Protein AF-A5ZYT6-F1 (afdb_monomer_lite)

Structure (mmCIF, N/CA/C/O backbone):
data_AF-A5ZYT6-F1
#
_entry.id   AF-A5ZYT6-F1
#
loop_
_atom_site.group_PDB
_atom_site.id
_atom_site.type_symbol
_atom_site.label_atom_id
_atom_site.label_alt_id
_atom_site.label_comp_id
_atom_site.label_asym_id
_atom_site.label_entity_id
_atom_site.label_seq_id
_atom_site.pdbx_PDB_ins_code
_atom_site.Cartn_x
_atom_site.Cartn_y
_atom_site.Cartn_z
_atom_site.occupancy
_atom_site.B_iso_or_equiv
_atom_site.auth_seq_id
_atom_site.auth_comp_id
_atom_site.auth_asym_id
_atom_site.auth_atom_id
_atom_site.pdbx_PDB_model_num
ATOM 1 N N . MET A 1 1 ? -39.421 13.002 45.946 1.00 52.28 1 MET A N 1
ATOM 2 C CA . MET A 1 1 ? -38.432 12.480 44.982 1.00 52.28 1 MET A CA 1
ATOM 3 C C . MET A 1 1 ? -38.215 11.034 45.368 1.00 52.28 1 MET A C 1
ATOM 5 O O . MET A 1 1 ? -37.710 10.782 46.456 1.00 52.28 1 MET A O 1
ATOM 9 N N . SER A 1 2 ? -38.873 10.134 44.645 1.00 59.47 2 SER A N 1
ATOM 10 C CA . SER A 1 2 ? -39.302 8.826 45.15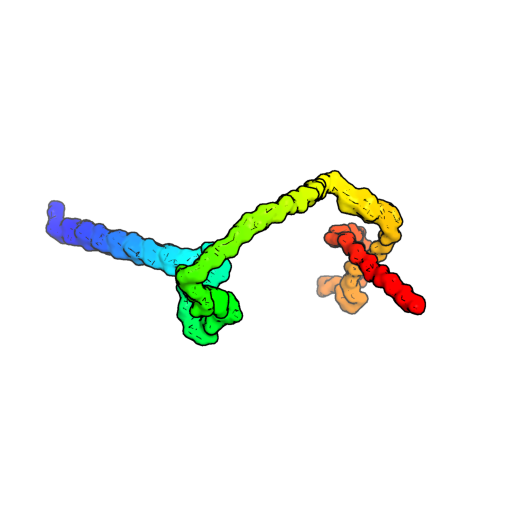8 1.00 59.47 2 SER A CA 1
ATOM 11 C C . SER A 1 2 ? -38.176 7.794 45.074 1.00 59.47 2 SER A C 1
ATOM 13 O O . SER A 1 2 ? -37.363 7.873 44.162 1.00 59.47 2 SER A O 1
ATOM 15 N N . ALA A 1 3 ? -38.105 6.849 46.018 1.00 82.69 3 ALA A N 1
ATOM 16 C CA . ALA A 1 3 ? -37.023 5.857 46.124 1.00 82.69 3 ALA A CA 1
ATOM 17 C C . ALA A 1 3 ? -36.714 5.127 44.801 1.00 82.69 3 ALA A C 1
ATOM 19 O O . ALA A 1 3 ? -35.558 4.825 44.515 1.00 82.69 3 ALA A O 1
ATOM 20 N N . THR A 1 4 ? -37.728 4.966 43.950 1.00 86.75 4 THR A N 1
ATOM 21 C CA . THR A 1 4 ? -37.607 4.385 42.611 1.00 86.75 4 THR A CA 1
ATOM 22 C C . THR A 1 4 ? -36.714 5.217 41.683 1.00 86.75 4 THR A C 1
ATOM 24 O O . THR A 1 4 ? -35.912 4.663 40.944 1.00 86.75 4 THR A O 1
ATOM 27 N N . GLU A 1 5 ? -36.752 6.553 41.754 1.00 90.56 5 GLU A N 1
ATOM 28 C CA . GLU A 1 5 ? -35.858 7.433 40.982 1.00 90.56 5 GLU A CA 1
ATOM 29 C C . GLU A 1 5 ? -34.394 7.247 41.397 1.00 90.56 5 GLU A C 1
ATOM 31 O O . GLU A 1 5 ? -33.487 7.385 40.575 1.00 90.56 5 GLU A O 1
ATOM 36 N N . GLN A 1 6 ? -34.156 6.939 42.673 1.00 90.31 6 GLN A N 1
ATOM 37 C CA . GLN A 1 6 ? -32.827 6.653 43.201 1.00 90.31 6 GLN A CA 1
ATOM 38 C C . GLN A 1 6 ? -32.323 5.290 42.700 1.00 90.31 6 GLN A C 1
ATOM 40 O O . GLN A 1 6 ? -31.176 5.181 42.269 1.00 90.31 6 GLN A O 1
ATOM 45 N N . GLU A 1 7 ? -33.190 4.275 42.700 1.00 92.06 7 GLU A N 1
ATOM 46 C CA . GLU A 1 7 ? -32.905 2.937 42.168 1.00 92.06 7 GLU A CA 1
ATOM 47 C C . GLU A 1 7 ? -32.593 2.980 40.670 1.00 92.06 7 GLU A C 1
ATOM 49 O O . GLU A 1 7 ? -31.559 2.461 40.248 1.00 92.06 7 GLU A O 1
ATOM 54 N N . TYR A 1 8 ? -33.399 3.693 39.875 1.00 93.25 8 TYR A N 1
ATOM 55 C CA . TYR A 1 8 ? -33.132 3.883 38.447 1.00 93.25 8 TYR A CA 1
ATOM 56 C C . TYR A 1 8 ? -31.794 4.584 38.203 1.00 93.25 8 TYR A C 1
ATOM 58 O O . TYR A 1 8 ? -31.032 4.165 37.335 1.00 93.25 8 TYR A O 1
ATOM 66 N N . LYS A 1 9 ? -31.453 5.610 38.993 1.00 94.19 9 LYS A N 1
ATOM 67 C CA . LYS A 1 9 ? -30.149 6.289 38.888 1.00 94.19 9 LYS A CA 1
ATOM 68 C C . LYS A 1 9 ? -28.976 5.370 39.216 1.00 94.19 9 LYS A C 1
ATOM 70 O O . LYS A 1 9 ? -27.930 5.487 38.582 1.00 94.19 9 LYS A O 1
ATOM 75 N N . ASN A 1 10 ? -29.127 4.483 40.194 1.00 94.25 10 ASN A N 1
ATOM 76 C CA . ASN A 1 10 ? -28.087 3.515 40.535 1.00 94.25 10 ASN A CA 1
ATOM 77 C C . ASN A 1 10 ? -27.915 2.478 39.423 1.00 94.25 10 ASN A C 1
ATOM 79 O O . ASN A 1 10 ? -26.788 2.209 39.016 1.00 94.25 10 ASN A O 1
ATOM 83 N N . HIS A 1 11 ? -29.023 1.983 38.870 1.00 9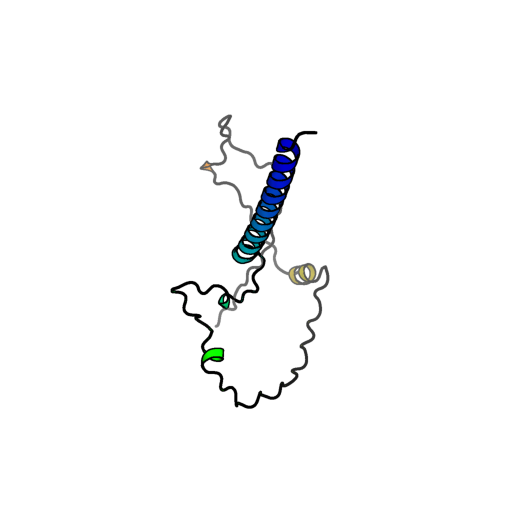4.62 11 HIS A N 1
ATOM 84 C CA . HIS A 1 11 ? -28.992 1.008 37.787 1.00 94.62 11 HIS A CA 1
ATOM 85 C C . HIS A 1 11 ? -28.391 1.586 36.498 1.00 94.62 11 HIS A C 1
ATOM 87 O O . HIS A 1 11 ? -27.579 0.936 35.849 1.00 94.62 11 HIS A O 1
ATOM 93 N N . ILE A 1 12 ? -28.701 2.846 36.168 1.00 96.81 12 ILE A N 1
ATOM 94 C CA . ILE A 1 12 ? -28.085 3.553 35.034 1.00 96.81 12 ILE A CA 1
ATOM 95 C C . ILE A 1 12 ? -26.566 3.638 35.207 1.00 96.81 12 ILE A C 1
ATOM 97 O O . ILE A 1 12 ? -25.835 3.313 34.278 1.00 96.81 12 ILE A O 1
ATOM 101 N N . LYS A 1 13 ? -26.077 4.006 36.397 1.00 96.88 13 LYS A N 1
ATOM 102 C CA . LYS A 1 13 ? -24.630 4.090 36.660 1.00 96.88 13 LYS A CA 1
ATOM 103 C C . LYS A 1 13 ? -23.927 2.745 36.515 1.00 96.88 13 LYS A C 1
ATOM 105 O O . LYS A 1 13 ? -22.817 2.685 35.995 1.00 96.88 13 LYS A O 1
ATOM 110 N N . GLU A 1 14 ? -24.556 1.676 36.987 1.00 97.19 14 GLU A N 1
ATOM 111 C CA . GLU A 1 14 ? -24.007 0.326 36.886 1.00 97.19 14 GLU A CA 1
ATOM 112 C C . GLU A 1 14 ? -23.945 -0.139 35.425 1.00 97.19 14 GLU A C 1
ATOM 114 O O . GLU A 1 14 ? -22.910 -0.625 34.967 1.00 97.19 14 GLU A O 1
ATOM 119 N N . LEU A 1 15 ? -25.006 0.111 34.655 1.00 97.56 15 LEU A N 1
ATOM 120 C CA . LEU A 1 15 ? -25.036 -0.166 33.220 1.00 97.56 15 LEU A CA 1
ATOM 121 C C . LEU A 1 15 ? -23.995 0.662 32.455 1.00 97.56 15 LEU A C 1
ATOM 123 O O . LEU A 1 15 ? -23.298 0.128 31.596 1.00 97.56 15 LEU A O 1
ATOM 127 N N . GLU A 1 16 ? -23.827 1.944 32.779 1.00 97.31 16 GLU A N 1
ATOM 128 C CA . GLU A 1 16 ? -22.795 2.800 32.180 1.00 97.31 16 GLU A CA 1
ATOM 129 C C . GLU A 1 16 ? -21.381 2.270 32.453 1.00 97.31 16 GLU A C 1
ATOM 131 O O . GLU A 1 16 ? -20.537 2.257 31.551 1.00 97.31 16 GLU A O 1
ATOM 136 N N . GLN A 1 17 ? -21.122 1.783 33.670 1.00 97.69 17 GLN A N 1
ATOM 137 C CA . GLN A 1 17 ? -19.852 1.142 34.019 1.00 97.69 17 GLN A CA 1
ATOM 138 C C . GLN A 1 17 ? -19.627 -0.146 33.223 1.00 97.69 17 GLN A C 1
ATOM 140 O O . GLN A 1 17 ? -18.542 -0.336 32.671 1.00 97.69 17 GLN A O 1
ATOM 145 N N . GLN A 1 18 ? -20.644 -1.002 33.103 1.00 97.50 18 GLN A N 1
ATOM 146 C CA . GLN A 1 18 ? -20.554 -2.231 32.311 1.00 97.50 18 GLN A CA 1
ATOM 147 C C . GLN A 1 18 ? -20.294 -1.931 30.831 1.00 97.50 18 GLN A C 1
ATOM 149 O O . GLN A 1 18 ? -19.409 -2.532 30.224 1.00 97.50 18 GLN A O 1
ATOM 154 N N . VAL A 1 19 ? -20.999 -0.954 30.255 1.00 98.06 19 VAL A N 1
ATOM 155 C CA . VAL A 1 19 ? -20.797 -0.525 28.863 1.00 98.06 19 VAL A CA 1
ATOM 156 C C . VAL A 1 19 ? -19.380 -0.006 28.648 1.00 98.06 19 VAL A C 1
ATOM 158 O O . VAL A 1 19 ? -18.771 -0.299 27.619 1.00 98.06 19 VAL A O 1
ATOM 161 N N . ARG A 1 20 ? -18.830 0.750 29.602 1.00 97.88 20 ARG A N 1
ATOM 162 C CA . ARG A 1 20 ? -17.448 1.230 29.523 1.00 97.88 20 ARG A CA 1
ATOM 163 C C . ARG A 1 20 ? -16.450 0.071 29.512 1.00 97.88 20 ARG A C 1
ATOM 165 O O . ARG A 1 20 ? -15.600 0.031 28.628 1.00 97.88 20 ARG A O 1
ATOM 172 N N . LEU A 1 21 ? -16.582 -0.875 30.441 1.00 97.94 21 LEU A N 1
ATOM 173 C CA . LEU A 1 21 ? -15.697 -2.042 30.524 1.00 97.94 21 LEU A CA 1
ATOM 174 C C . LEU A 1 21 ? -15.760 -2.900 29.255 1.00 97.94 21 LEU A C 1
ATOM 176 O O . LEU A 1 21 ? -14.729 -3.325 28.738 1.00 97.94 21 LEU A O 1
ATOM 180 N N . LEU A 1 22 ? -16.963 -3.113 28.719 1.00 97.88 22 LEU A N 1
ATOM 181 C CA . LEU A 1 22 ? -17.154 -3.864 27.480 1.00 97.88 22 LEU A CA 1
ATOM 182 C C . LEU A 1 22 ? -16.498 -3.167 26.284 1.00 97.88 22 LEU A C 1
ATOM 184 O O . LEU A 1 22 ? -15.858 -3.831 25.472 1.00 97.88 22 LEU A O 1
ATOM 188 N N . LYS A 1 23 ? -16.600 -1.837 26.184 1.00 97.50 23 LYS A N 1
ATOM 189 C CA . LYS A 1 23 ? -15.910 -1.068 25.136 1.00 97.50 23 LYS A CA 1
ATOM 190 C C . LYS A 1 23 ? -14.394 -1.205 25.241 1.00 97.50 23 LYS A C 1
ATOM 192 O O . LYS A 1 23 ? -13.752 -1.494 24.240 1.00 97.50 23 LYS A O 1
ATOM 197 N N . GLU A 1 24 ? -13.837 -1.090 26.446 1.00 96.81 24 GLU A N 1
ATOM 198 C CA . GLU A 1 24 ? -12.397 -1.262 26.683 1.00 96.81 24 GLU A CA 1
ATOM 199 C C . GLU A 1 24 ? -11.917 -2.674 26.282 1.00 96.81 24 GLU A C 1
ATOM 201 O O . GLU A 1 24 ? -10.868 -2.817 25.648 1.00 96.81 24 GLU A O 1
ATOM 206 N N . GLN A 1 25 ? -12.700 -3.722 26.568 1.00 96.06 25 GLN A N 1
ATOM 207 C CA . GLN A 1 25 ? -12.399 -5.089 26.121 1.00 96.06 25 GLN A CA 1
ATOM 208 C C . GLN A 1 25 ? -12.460 -5.239 24.598 1.00 96.06 25 GLN A C 1
ATOM 210 O O . GLN A 1 25 ? -11.570 -5.854 24.006 1.00 96.06 25 GLN A O 1
ATOM 215 N N . VAL A 1 26 ? -13.485 -4.678 23.952 1.00 96.38 26 VAL A N 1
ATOM 216 C CA . VAL A 1 26 ? -13.622 -4.709 22.489 1.00 96.38 26 VAL A CA 1
ATOM 217 C C . VAL A 1 26 ? -12.460 -3.976 21.828 1.00 96.38 26 VAL A C 1
ATOM 219 O O . VAL A 1 26 ? -11.868 -4.515 20.893 1.00 96.38 26 VAL A O 1
ATOM 222 N N . ASP A 1 27 ? -12.071 -2.807 22.330 1.00 94.56 27 ASP A N 1
ATOM 223 C CA . ASP A 1 27 ? -10.936 -2.044 21.808 1.00 94.56 27 ASP A CA 1
ATOM 224 C C . ASP A 1 27 ? -9.624 -2.825 21.960 1.00 94.56 27 ASP A C 1
ATOM 226 O O . ASP A 1 27 ? -8.831 -2.908 21.017 1.00 94.56 27 ASP A O 1
ATOM 230 N N . PHE A 1 28 ? -9.411 -3.467 23.114 1.00 92.12 28 PHE A N 1
ATOM 231 C CA . PHE A 1 28 ? -8.250 -4.324 23.352 1.00 92.12 28 PHE A CA 1
ATOM 232 C C . PHE A 1 28 ? -8.193 -5.504 22.374 1.00 92.12 28 PHE A C 1
ATOM 234 O O . PHE A 1 28 ? -7.160 -5.727 21.737 1.00 92.12 28 PHE A O 1
ATOM 241 N N . LEU A 1 29 ? -9.294 -6.244 22.214 1.00 88.81 29 LEU A N 1
ATOM 242 C CA . LEU A 1 29 ? -9.365 -7.390 21.304 1.00 88.81 29 LEU A CA 1
ATOM 243 C C . LEU A 1 29 ? -9.218 -6.958 19.842 1.00 88.81 29 LEU A C 1
ATOM 245 O O . LEU A 1 29 ? -8.481 -7.592 19.089 1.00 88.81 29 LEU A O 1
ATOM 249 N N . THR A 1 30 ? -9.841 -5.847 19.451 1.00 88.94 30 THR A N 1
ATOM 250 C CA . THR A 1 30 ? -9.745 -5.287 18.095 1.00 88.94 30 THR 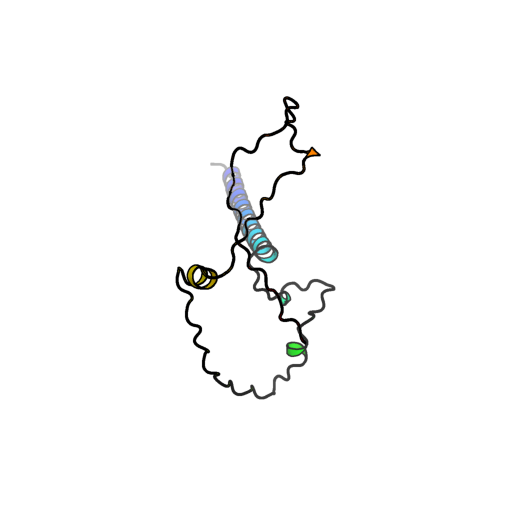A CA 1
ATOM 251 C C . THR A 1 30 ? -8.311 -4.875 17.787 1.00 88.94 30 THR A C 1
ATOM 253 O O . THR A 1 30 ? -7.780 -5.228 16.735 1.00 88.94 30 THR A O 1
ATOM 256 N N . ARG A 1 31 ? -7.627 -4.210 18.726 1.00 86.00 31 ARG A N 1
ATOM 257 C CA . ARG A 1 31 ? -6.207 -3.865 18.590 1.00 86.00 31 ARG A CA 1
ATOM 258 C C . ARG A 1 31 ? -5.305 -5.100 18.598 1.00 86.00 31 ARG A C 1
ATOM 260 O O . ARG A 1 31 ? -4.314 -5.118 17.876 1.00 86.00 31 ARG A O 1
ATOM 267 N N . LYS A 1 32 ? -5.638 -6.145 19.358 1.00 83.19 32 LYS A N 1
ATOM 268 C CA . LYS A 1 32 ? -4.889 -7.413 19.365 1.00 83.19 32 LYS A CA 1
ATOM 269 C C . LYS A 1 32 ? -5.052 -8.190 18.055 1.00 83.19 32 LYS A C 1
ATOM 271 O O . LYS A 1 32 ? -4.097 -8.813 17.602 1.00 83.19 32 LYS A O 1
ATOM 276 N N . LEU A 1 33 ? -6.231 -8.166 17.435 1.00 81.12 33 LEU A N 1
ATOM 277 C CA . LEU A 1 33 ? -6.501 -8.872 16.180 1.00 81.12 33 LEU A CA 1
ATOM 278 C C . LEU A 1 33 ? -6.006 -8.092 14.957 1.00 81.12 33 LEU A C 1
ATOM 280 O O . LEU A 1 33 ? -5.283 -8.667 14.143 1.00 81.12 33 LEU A O 1
ATOM 284 N N . TYR A 1 34 ? -6.353 -6.805 14.875 1.00 81.56 34 TYR A N 1
ATOM 285 C CA . TYR A 1 34 ? -6.198 -5.954 13.687 1.00 81.56 34 TYR A CA 1
ATOM 286 C C . TYR A 1 34 ? -5.266 -4.753 13.879 1.00 81.56 34 TYR A C 1
ATOM 288 O O . TYR A 1 34 ? -5.007 -4.022 12.925 1.00 81.56 34 TYR A O 1
ATOM 296 N N . GLY A 1 35 ? -4.779 -4.500 15.096 1.00 78.94 35 GLY A N 1
ATOM 297 C CA . GLY A 1 35 ? -3.783 -3.456 15.321 1.00 78.94 35 GLY A CA 1
ATOM 298 C C . GLY A 1 35 ? -2.456 -3.795 14.649 1.00 78.94 35 GLY A C 1
ATOM 299 O O . GLY A 1 35 ? -2.210 -4.933 14.250 1.00 78.94 35 GLY A O 1
ATOM 300 N N . THR A 1 36 ? -1.581 -2.798 14.540 1.00 66.94 36 THR A N 1
ATOM 301 C CA . THR A 1 36 ? -0.218 -2.968 14.035 1.00 66.94 36 THR A CA 1
ATOM 302 C C . THR A 1 36 ? 0.544 -3.945 14.922 1.00 66.94 36 THR A C 1
ATOM 304 O O . THR A 1 36 ? 1.095 -3.588 15.964 1.00 66.94 36 THR A O 1
ATOM 307 N N . LYS A 1 37 ? 0.552 -5.213 14.517 1.00 62.78 37 LYS A N 1
ATOM 308 C CA . LYS A 1 37 ? 1.412 -6.221 15.116 1.00 62.78 37 LYS A CA 1
ATOM 309 C C . LYS A 1 37 ? 2.834 -5.876 14.700 1.00 62.78 37 LYS A C 1
ATOM 311 O O . LYS A 1 37 ? 3.109 -5.649 13.524 1.00 62.78 37 LYS A O 1
ATOM 316 N N . SER A 1 38 ? 3.744 -5.844 15.668 1.00 60.56 38 SER A N 1
ATOM 317 C CA . SER A 1 38 ? 5.125 -6.204 15.357 1.00 60.56 38 SER A CA 1
ATOM 318 C C . SER A 1 38 ? 5.056 -7.536 14.602 1.00 60.56 38 SER A C 1
ATOM 320 O O . SER A 1 38 ? 4.289 -8.402 15.016 1.00 60.56 38 SER A O 1
ATOM 322 N N . GLU A 1 39 ? 5.808 -7.713 13.515 1.00 55.31 39 GLU A N 1
ATOM 323 C CA . GLU A 1 39 ? 5.840 -8.946 12.697 1.00 55.31 39 GLU A CA 1
ATOM 324 C C . GLU A 1 39 ? 6.157 -10.231 13.498 1.00 55.31 39 GLU A C 1
ATOM 326 O O . GLU A 1 39 ? 6.168 -11.330 12.957 1.00 55.31 39 GLU A O 1
ATOM 331 N N . LYS A 1 40 ? 6.371 -10.114 14.811 1.00 55.97 40 LYS A N 1
ATOM 332 C CA . LYS A 1 40 ? 6.424 -11.191 15.791 1.00 55.97 40 LYS A CA 1
ATOM 333 C C . LYS A 1 40 ? 5.067 -11.904 15.895 1.00 55.97 40 LYS A C 1
ATOM 335 O O . LYS A 1 40 ? 4.256 -11.648 16.78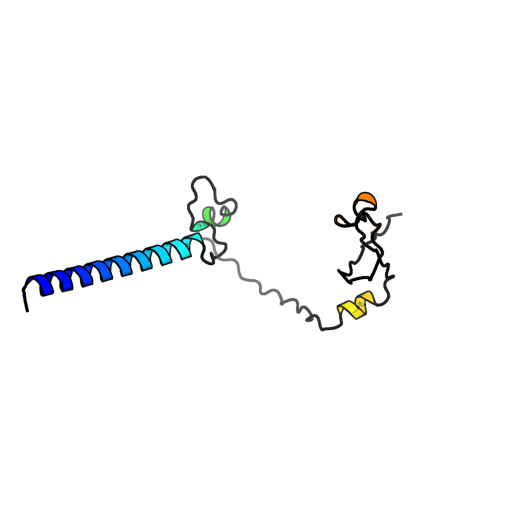8 1.00 55.97 40 LYS A O 1
ATOM 340 N N . THR A 1 41 ? 4.846 -12.853 14.989 1.00 55.38 41 THR A N 1
ATOM 341 C CA . THR A 1 41 ? 3.723 -13.808 14.982 1.00 55.38 41 THR A CA 1
ATOM 342 C C . THR A 1 41 ? 3.687 -14.694 16.238 1.00 55.38 41 THR A C 1
ATOM 344 O O . THR A 1 41 ? 2.664 -15.303 16.515 1.00 55.38 41 THR A O 1
ATOM 347 N N . SER A 1 42 ? 4.745 -14.698 17.059 1.00 58.22 42 SER A N 1
ATOM 348 C CA . SER A 1 42 ? 4.872 -15.500 18.287 1.00 58.22 42 SER A CA 1
ATOM 349 C C . SER A 1 42 ? 3.834 -15.216 19.380 1.00 58.22 42 SER A C 1
ATOM 351 O O . SER A 1 42 ? 3.657 -16.033 20.272 1.00 58.22 42 SER A O 1
ATOM 353 N N . THR A 1 43 ? 3.139 -14.076 19.338 1.00 55.03 43 THR A N 1
ATOM 354 C CA . THR A 1 43 ? 2.081 -13.741 20.319 1.00 55.03 43 THR A CA 1
ATOM 355 C C . THR A 1 43 ? 0.712 -14.323 19.976 1.00 55.03 43 THR A C 1
ATOM 357 O O . THR A 1 43 ? -0.221 -14.245 20.781 1.00 55.03 43 THR A O 1
ATOM 360 N N . LEU A 1 44 ? 0.568 -14.874 18.774 1.00 57.62 44 LEU A N 1
ATOM 361 C CA . LEU A 1 44 ? -0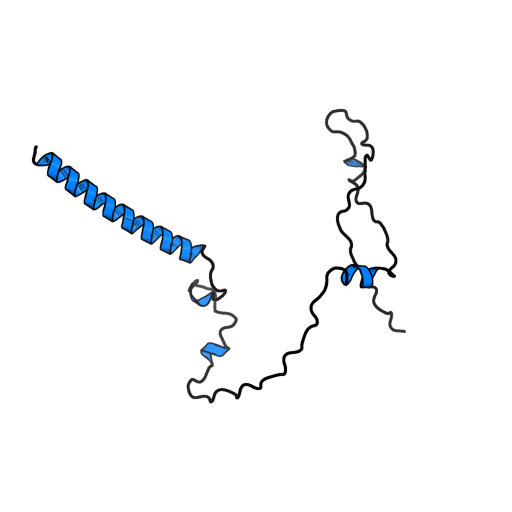.607 -15.614 18.357 1.00 57.62 44 LEU A CA 1
ATOM 362 C C . LEU A 1 44 ? -0.181 -17.077 18.366 1.00 57.62 44 LEU A C 1
ATOM 364 O O . LEU A 1 44 ? 0.412 -17.556 17.406 1.00 57.62 44 LEU A O 1
ATOM 368 N N . GLU A 1 45 ? -0.442 -17.768 19.470 1.00 58.44 45 GLU A N 1
ATOM 369 C CA . GLU A 1 45 ? -0.319 -19.226 19.562 1.00 58.44 45 GLU A CA 1
ATOM 370 C C . GLU A 1 45 ? -1.400 -19.866 18.671 1.00 58.44 45 GLU A C 1
ATOM 372 O O . GLU A 1 45 ? -2.403 -20.396 19.141 1.00 58.44 45 GLU A O 1
ATOM 377 N N . ILE A 1 46 ? -1.261 -19.713 17.352 1.00 61.50 46 ILE A N 1
ATOM 378 C CA . ILE A 1 46 ? -2.159 -20.306 16.367 1.00 61.50 46 ILE A CA 1
ATOM 379 C C . ILE A 1 46 ? -1.833 -21.796 16.347 1.00 61.50 46 ILE A C 1
ATOM 381 O O . ILE A 1 46 ? -0.789 -22.202 15.830 1.00 61.50 46 ILE A O 1
ATOM 385 N N . GLU A 1 47 ? -2.716 -22.604 16.934 1.00 56.75 47 GLU A N 1
ATOM 386 C CA . GLU A 1 47 ? -2.610 -24.062 16.921 1.00 56.75 47 GLU A CA 1
ATOM 387 C C . GLU A 1 47 ? -2.360 -24.565 15.490 1.00 56.75 47 GLU A C 1
ATOM 389 O O . GLU A 1 47 ? -3.155 -24.338 14.578 1.00 56.75 47 GLU A O 1
ATOM 394 N N . GLY A 1 48 ? -1.220 -25.233 15.291 1.00 60.59 48 GLY A N 1
ATOM 395 C CA . GLY A 1 48 ? -0.817 -25.820 14.010 1.00 60.59 48 GLY A CA 1
ATOM 396 C C . GLY A 1 48 ? 0.234 -25.034 13.220 1.00 60.59 48 GLY A C 1
ATOM 397 O O . GLY A 1 48 ? 0.862 -25.617 12.336 1.00 60.59 48 GLY A O 1
ATOM 398 N N . GLN A 1 49 ? 0.507 -23.767 13.548 1.00 58.59 49 GLN A N 1
ATOM 399 C CA . GLN A 1 49 ? 1.661 -23.059 12.993 1.00 58.59 49 GLN A CA 1
ATOM 400 C C . GLN A 1 49 ? 2.864 -23.243 13.923 1.00 58.59 49 GLN A C 1
ATOM 402 O O . GLN A 1 49 ? 3.089 -22.464 14.846 1.00 58.59 49 GLN A O 1
ATOM 407 N N . VAL A 1 50 ? 3.655 -24.291 13.678 1.00 58.56 50 VAL A N 1
ATOM 408 C CA . VAL A 1 50 ? 4.999 -24.383 14.260 1.00 58.56 50 VAL A CA 1
ATOM 409 C C . VAL A 1 50 ? 5.791 -23.153 13.821 1.00 58.56 50 VAL A C 1
ATOM 411 O O . VAL A 1 50 ? 5.759 -22.776 12.648 1.00 58.56 50 VAL A O 1
ATOM 414 N N . SER A 1 51 ? 6.447 -22.482 14.767 1.00 66.88 51 SER A N 1
ATOM 415 C CA . SER A 1 51 ? 7.265 -21.308 14.476 1.00 66.88 51 SER A CA 1
ATOM 416 C C . SER A 1 51 ? 8.444 -21.734 13.595 1.00 66.88 51 SER A C 1
ATOM 418 O O . SER A 1 51 ? 9.479 -22.162 14.096 1.00 66.88 51 SER A O 1
ATOM 420 N N . LEU A 1 52 ? 8.247 -21.668 12.272 1.00 67.31 52 LEU A N 1
ATOM 421 C CA . LEU A 1 52 ? 9.140 -22.180 11.220 1.00 67.31 52 LEU A CA 1
ATOM 422 C C . LEU A 1 52 ? 10.572 -21.627 11.284 1.00 67.31 52 LEU A C 1
ATOM 424 O O . LEU A 1 52 ? 11.449 -22.157 10.614 1.00 67.31 52 LEU A O 1
ATOM 428 N N . PHE A 1 53 ? 10.803 -20.568 12.063 1.00 67.69 53 PHE A N 1
ATOM 429 C CA . PHE A 1 53 ? 12.089 -19.881 12.164 1.00 67.69 53 PHE A CA 1
ATOM 430 C C . PHE A 1 53 ? 12.578 -19.687 13.608 1.00 67.69 53 PHE A C 1
ATOM 432 O O . PHE A 1 53 ? 13.485 -18.894 13.818 1.00 67.69 53 PHE A O 1
ATOM 439 N N . ASN A 1 54 ? 12.007 -20.388 14.596 1.00 71.56 54 ASN A N 1
ATOM 440 C CA . ASN A 1 54 ? 12.383 -20.225 16.013 1.00 71.56 54 ASN A CA 1
ATOM 441 C C . ASN A 1 54 ? 13.452 -21.220 16.491 1.00 71.56 54 ASN A C 1
ATOM 443 O O . ASN A 1 54 ? 13.633 -21.405 17.692 1.00 71.56 54 ASN A O 1
ATOM 447 N N . GLU A 1 55 ? 14.113 -21.914 15.560 1.00 75.00 55 GLU A N 1
ATOM 448 C CA . GLU A 1 55 ? 15.126 -22.929 15.874 1.00 75.00 55 GLU A CA 1
ATOM 449 C C . GLU A 1 55 ? 16.299 -22.330 16.661 1.00 75.00 55 GLU A C 1
ATOM 451 O O . GLU A 1 55 ? 16.840 -22.975 17.556 1.00 75.00 55 GLU A O 1
ATOM 456 N N . ILE A 1 56 ? 16.658 -21.078 16.362 1.00 74.19 56 ILE A N 1
ATOM 457 C CA . ILE A 1 56 ? 17.773 -20.373 16.997 1.00 74.19 56 ILE A CA 1
ATOM 458 C C . ILE A 1 56 ? 17.450 -20.091 18.464 1.00 74.19 56 ILE A C 1
ATOM 460 O O . ILE A 1 56 ? 18.261 -20.394 19.330 1.00 74.19 56 ILE A O 1
ATOM 464 N N . GLU A 1 57 ? 16.261 -19.569 18.759 1.00 75.38 57 GLU A N 1
ATOM 465 C CA . GLU A 1 57 ? 15.824 -19.277 20.123 1.00 75.38 57 GLU A CA 1
ATOM 466 C C . GLU A 1 57 ? 15.608 -20.550 20.947 1.00 75.38 57 GLU A C 1
ATOM 468 O O . GLU A 1 57 ? 15.901 -20.556 22.139 1.00 75.38 57 GLU A O 1
ATOM 473 N N . THR A 1 58 ? 15.120 -21.641 20.343 1.00 76.69 58 THR A N 1
ATOM 474 C CA . THR A 1 58 ? 14.944 -22.922 21.054 1.00 76.69 58 THR A CA 1
ATOM 475 C C . THR A 1 58 ? 16.253 -23.642 21.344 1.00 76.69 58 THR A C 1
ATOM 477 O O . THR A 1 58 ? 16.338 -24.366 22.333 1.00 76.69 58 THR A O 1
ATOM 480 N N . CYS A 1 59 ? 17.253 -23.478 20.479 1.00 76.50 59 CYS A N 1
ATOM 481 C CA . CYS A 1 59 ? 18.556 -24.127 20.606 1.00 76.50 59 CYS A CA 1
ATOM 482 C C . CYS A 1 59 ? 19.607 -23.212 21.250 1.00 76.50 59 CYS A C 1
ATOM 484 O O . CYS A 1 59 ? 20.769 -23.607 21.349 1.00 76.50 59 CYS A O 1
ATOM 486 N N . ALA A 1 60 ? 19.224 -21.998 21.656 1.00 80.88 60 ALA A N 1
ATOM 487 C CA . ALA A 1 60 ? 20.117 -21.054 22.304 1.00 80.88 60 ALA A CA 1
ATOM 488 C C . ALA A 1 60 ? 20.541 -21.581 23.680 1.00 80.88 60 ALA A C 1
ATOM 490 O O . ALA A 1 60 ? 19.707 -21.898 24.528 1.00 80.88 60 ALA A O 1
ATOM 491 N N . ASP A 1 61 ? 21.852 -21.645 23.896 1.00 83.00 61 ASP A N 1
ATOM 492 C CA . ASP A 1 61 ? 22.436 -21.923 25.202 1.00 83.00 61 ASP A CA 1
ATOM 493 C C . ASP A 1 61 ? 22.473 -20.615 26.018 1.00 83.00 61 ASP A C 1
ATOM 495 O O . ASP A 1 61 ? 23.133 -19.662 25.590 1.00 83.00 61 ASP A O 1
ATOM 499 N N . PRO A 1 62 ? 21.762 -20.524 27.160 1.00 79.25 62 PRO A N 1
ATOM 500 C CA . PRO A 1 62 ? 21.724 -19.310 27.973 1.00 79.25 62 PRO A CA 1
ATOM 501 C C . PRO A 1 62 ? 23.079 -18.953 28.601 1.00 79.25 62 PRO A C 1
ATOM 503 O O . PRO A 1 62 ? 23.269 -17.800 28.983 1.00 79.25 62 PRO A O 1
ATOM 506 N N . ASP A 1 63 ? 24.008 -19.908 28.695 1.00 84.62 63 ASP A N 1
ATOM 507 C CA . ASP A 1 63 ? 25.335 -19.707 29.283 1.00 84.62 63 ASP A CA 1
ATOM 508 C C . ASP A 1 63 ? 26.420 -19.423 28.223 1.00 84.62 63 ASP A C 1
ATOM 510 O O . ASP A 1 63 ? 27.590 -19.207 28.560 1.00 84.62 63 ASP A O 1
ATOM 514 N N . ALA A 1 64 ? 26.062 -19.398 26.934 1.00 84.00 64 ALA A N 1
ATOM 515 C CA . ALA A 1 64 ? 27.001 -19.092 25.862 1.00 84.00 64 ALA A CA 1
ATOM 516 C C . ALA A 1 64 ? 27.443 -17.619 25.890 1.00 84.00 64 ALA A C 1
ATOM 518 O O . ALA A 1 64 ? 26.650 -16.698 26.079 1.00 84.00 64 ALA A O 1
ATOM 519 N N . HIS A 1 65 ? 28.736 -17.387 25.651 1.00 82.50 65 HIS A N 1
ATOM 520 C CA . HIS A 1 65 ? 29.289 -16.039 25.559 1.00 82.50 65 HIS A CA 1
ATOM 521 C C . HIS A 1 65 ? 28.764 -15.320 24.308 1.00 82.50 65 HIS A C 1
ATOM 523 O O . HIS A 1 65 ? 28.906 -15.832 23.195 1.00 82.50 65 HIS A O 1
ATOM 529 N N . GLU A 1 66 ? 28.187 -14.128 24.489 1.00 76.81 66 GLU A N 1
ATOM 530 C CA . GLU A 1 66 ? 27.750 -13.291 23.371 1.00 76.81 66 GLU A CA 1
ATOM 531 C C . GLU A 1 66 ? 28.943 -12.953 22.458 1.00 76.81 66 GLU A C 1
ATOM 533 O O . GLU A 1 66 ? 29.998 -12.543 22.951 1.00 76.81 66 GLU A O 1
ATOM 538 N N . PRO A 1 67 ? 28.815 -13.121 21.130 1.00 81.12 67 PRO A N 1
ATOM 539 C CA . PRO A 1 67 ? 29.888 -12.778 20.210 1.00 81.12 67 PRO A CA 1
ATOM 540 C C . PRO A 1 67 ? 30.159 -11.271 20.235 1.00 81.12 67 PRO A C 1
ATOM 542 O O . PRO A 1 67 ? 29.237 -10.454 20.254 1.00 81.12 67 PRO A O 1
ATOM 545 N N . GLU A 1 68 ? 31.438 -10.901 20.175 1.00 82.94 68 GLU A N 1
ATOM 546 C CA . GLU A 1 68 ? 31.853 -9.503 20.098 1.00 82.94 68 GLU A CA 1
ATOM 547 C C . GLU A 1 68 ? 31.307 -8.862 18.812 1.00 82.94 68 GLU A C 1
ATOM 549 O O . GLU A 1 68 ? 31.547 -9.336 17.695 1.00 82.94 68 GLU A O 1
ATOM 554 N N . LEU A 1 69 ? 30.528 -7.789 18.969 1.00 78.88 69 LEU A N 1
ATOM 555 C CA . LEU A 1 69 ? 29.948 -7.062 17.847 1.00 78.88 69 LEU A CA 1
ATOM 556 C C . LEU A 1 69 ? 31.063 -6.351 17.078 1.00 78.88 69 LEU A C 1
ATOM 558 O O . LEU A 1 69 ? 31.583 -5.324 17.508 1.00 78.88 69 LEU A O 1
ATOM 562 N N . VAL A 1 70 ? 31.409 -6.879 15.906 1.00 81.12 70 VAL A N 1
ATOM 563 C CA . VAL A 1 70 ? 32.321 -6.200 14.986 1.00 81.12 70 VAL A CA 1
ATOM 564 C C . VAL A 1 70 ? 31.567 -5.049 14.327 1.00 81.12 70 VAL A C 1
ATOM 566 O O . VAL A 1 70 ? 30.668 -5.260 13.508 1.00 81.12 70 VAL A O 1
ATOM 569 N N . GLU A 1 71 ? 31.934 -3.816 14.670 1.00 73.31 71 GLU A N 1
ATOM 570 C CA . GLU A 1 71 ? 31.433 -2.629 13.982 1.00 73.31 71 GLU A CA 1
ATOM 571 C C . GLU A 1 71 ? 31.975 -2.598 12.549 1.00 73.31 71 GLU A C 1
ATOM 573 O O . GLU A 1 71 ? 33.101 -2.187 12.276 1.00 73.31 71 GLU A O 1
ATOM 578 N N . ILE A 1 72 ? 31.157 -3.053 11.603 1.00 77.50 72 ILE A N 1
ATOM 579 C CA . ILE A 1 72 ? 31.444 -2.898 10.179 1.00 77.50 72 ILE A CA 1
ATOM 580 C C . ILE A 1 72 ? 31.224 -1.426 9.825 1.00 77.50 72 ILE A C 1
ATOM 582 O O . ILE A 1 72 ? 30.152 -0.870 10.092 1.00 77.50 72 ILE A O 1
ATOM 586 N N . GLU A 1 73 ? 32.216 -0.799 9.187 1.00 76.62 73 GLU A N 1
ATOM 587 C CA . GLU A 1 73 ? 32.074 0.560 8.669 1.00 76.62 73 GLU A CA 1
ATOM 588 C C . GLU A 1 73 ? 30.803 0.663 7.820 1.00 76.62 73 GLU A C 1
ATOM 590 O O . GLU A 1 73 ? 30.591 -0.066 6.844 1.00 76.62 73 GLU A O 1
ATOM 595 N N . LYS A 1 74 ? 29.917 1.580 8.217 1.00 72.75 74 LYS A N 1
ATOM 596 C CA . LYS A 1 74 ? 28.667 1.823 7.504 1.00 72.75 74 LYS A CA 1
ATOM 597 C C . LYS A 1 74 ? 29.022 2.239 6.084 1.00 72.75 74 LYS A C 1
ATOM 599 O O . LYS A 1 74 ? 29.536 3.332 5.864 1.00 72.75 74 LYS A O 1
ATOM 604 N N . HIS A 1 75 ? 28.706 1.385 5.115 1.00 71.31 75 HIS A N 1
ATOM 605 C CA . HIS A 1 75 ? 28.802 1.738 3.708 1.00 71.31 75 HIS A CA 1
ATOM 606 C C . HIS A 1 75 ? 27.938 2.985 3.462 1.00 71.31 75 HIS A C 1
ATOM 608 O O . HIS A 1 75 ? 26.704 2.932 3.469 1.00 71.31 75 HIS A O 1
ATOM 614 N N . LEU A 1 76 ? 28.583 4.142 3.295 1.00 74.38 76 LEU A N 1
ATOM 615 C CA . LEU A 1 76 ? 27.895 5.401 3.041 1.00 74.38 76 LEU A CA 1
ATOM 616 C C . LEU A 1 76 ? 27.282 5.334 1.643 1.00 74.38 76 LEU A C 1
ATOM 618 O O . LEU A 1 76 ? 27.933 5.593 0.630 1.00 74.38 76 LEU A O 1
ATOM 622 N N . ARG A 1 77 ? 26.001 4.968 1.569 1.00 71.12 77 ARG A N 1
ATOM 623 C CA . ARG A 1 77 ? 25.242 5.082 0.325 1.00 71.12 77 ARG A CA 1
ATOM 624 C C . ARG A 1 77 ? 25.068 6.565 0.027 1.00 71.12 77 ARG A C 1
ATOM 626 O O . ARG A 1 77 ? 24.448 7.288 0.807 1.00 71.12 77 ARG A O 1
ATOM 633 N N . LYS A 1 78 ? 25.582 7.021 -1.117 1.00 78.19 78 LYS A N 1
ATOM 634 C CA . LYS A 1 78 ? 25.255 8.358 -1.625 1.00 78.19 78 LYS A CA 1
ATOM 635 C C . LYS A 1 78 ? 23.734 8.454 -1.759 1.00 78.19 78 LYS A C 1
ATOM 637 O O . LYS A 1 78 ? 23.112 7.579 -2.367 1.00 78.19 78 LYS A O 1
ATOM 642 N N . ARG A 1 79 ? 23.125 9.487 -1.170 1.00 78.38 79 ARG A N 1
ATOM 643 C CA . ARG A 1 79 ? 21.685 9.721 -1.335 1.00 78.38 79 ARG A CA 1
ATOM 644 C C . ARG A 1 79 ? 21.397 9.982 -2.810 1.00 78.38 79 ARG A C 1
ATOM 646 O O . ARG A 1 79 ? 22.122 10.730 -3.463 1.00 78.38 79 ARG A O 1
ATOM 653 N N . LYS A 1 80 ? 20.330 9.365 -3.317 1.00 83.00 80 LYS A N 1
ATOM 654 C CA . LYS A 1 80 ? 19.792 9.694 -4.638 1.00 83.00 80 LYS A CA 1
ATOM 655 C C . LYS A 1 80 ? 19.289 11.140 -4.605 1.00 83.00 80 LYS A C 1
ATOM 657 O O . LYS A 1 80 ? 18.625 11.517 -3.639 1.00 83.00 80 LYS A O 1
ATOM 662 N N . TYR A 1 81 ? 19.615 11.930 -5.624 1.00 86.62 81 TYR A N 1
ATOM 663 C CA . TYR A 1 81 ? 19.092 13.288 -5.808 1.00 86.62 81 TYR A CA 1
ATOM 664 C C . TYR A 1 81 ? 18.040 13.304 -6.919 1.00 86.62 81 TYR A C 1
ATOM 666 O O . TYR A 1 81 ? 18.017 12.428 -7.789 1.00 86.62 81 TYR A O 1
ATOM 674 N N . THR A 1 82 ? 17.153 14.295 -6.875 1.00 84.19 82 THR A N 1
ATOM 675 C CA . THR A 1 82 ? 16.134 14.523 -7.904 1.00 84.19 82 THR A CA 1
ATOM 676 C C . THR A 1 82 ? 16.815 14.752 -9.254 1.00 84.19 82 THR A C 1
ATOM 678 O O . THR A 1 82 ? 17.680 15.614 -9.349 1.00 84.19 82 THR A O 1
ATOM 681 N N . GLY A 1 83 ? 16.470 13.967 -10.276 1.00 84.50 83 GLY A N 1
ATOM 682 C CA . GLY A 1 83 ? 17.094 14.041 -11.604 1.00 84.50 83 GLY A CA 1
ATOM 683 C C . GLY A 1 83 ? 18.151 12.979 -11.905 1.00 84.50 83 GLY A C 1
ATOM 684 O O . GLY A 1 83 ? 18.430 12.702 -13.069 1.00 84.50 83 GLY A O 1
ATOM 685 N N . GLN A 1 84 ? 18.668 12.276 -10.891 1.00 87.25 84 GLN A N 1
ATOM 686 C CA . GLN A 1 84 ? 19.679 11.231 -11.100 1.00 87.25 84 GLN A CA 1
ATOM 687 C C . GLN A 1 84 ? 19.194 10.119 -12.047 1.00 87.25 84 GLN A C 1
ATOM 689 O O . GLN A 1 84 ? 19.961 9.592 -12.849 1.00 87.25 84 GLN A O 1
ATOM 694 N N . ARG A 1 85 ? 17.911 9.740 -11.960 1.00 84.12 85 ARG A N 1
ATOM 695 C CA . ARG A 1 85 ? 17.336 8.712 -12.839 1.00 84.12 85 ARG A CA 1
ATOM 696 C C . ARG A 1 85 ? 17.229 9.207 -14.279 1.00 84.12 85 ARG A C 1
ATOM 698 O O . ARG A 1 85 ? 17.558 8.439 -15.173 1.00 84.12 85 ARG A O 1
ATOM 705 N N . GLU A 1 86 ? 16.800 10.451 -14.489 1.00 85.44 86 GLU A N 1
ATOM 706 C CA . GLU A 1 86 ? 16.697 11.059 -15.822 1.00 85.44 86 GLU A CA 1
ATOM 707 C C . GLU A 1 86 ? 18.066 11.153 -16.507 1.00 85.44 86 GLU A C 1
ATOM 709 O O . GLU A 1 86 ? 18.191 10.800 -17.678 1.00 85.44 86 GLU A O 1
ATOM 714 N N . GLU A 1 87 ? 19.110 11.537 -15.770 1.00 87.50 87 GLU A N 1
ATOM 715 C CA . GLU A 1 87 ? 20.486 11.572 -16.279 1.00 87.50 87 GLU A CA 1
ATOM 716 C C . GLU A 1 87 ? 20.985 10.187 -16.706 1.00 87.50 87 GLU A C 1
ATOM 718 O O . GLU A 1 87 ? 21.571 10.051 -17.781 1.00 87.50 87 GLU A O 1
ATOM 723 N N . LEU A 1 88 ? 20.708 9.152 -15.904 1.00 86.25 88 LEU A N 1
ATOM 724 C CA . LEU A 1 88 ? 21.097 7.775 -16.217 1.00 86.25 88 LEU A CA 1
ATOM 725 C C . LEU A 1 88 ? 20.396 7.234 -17.469 1.00 86.25 88 LEU A C 1
ATOM 727 O O . LEU A 1 88 ? 21.005 6.464 -18.208 1.00 86.25 88 LEU A O 1
ATOM 731 N N . VAL A 1 89 ? 19.139 7.623 -17.720 1.00 87.19 89 VAL A N 1
ATOM 732 C CA . VAL A 1 89 ? 18.365 7.118 -18.869 1.00 87.19 89 VAL A CA 1
ATOM 733 C C . VAL A 1 89 ? 18.489 7.966 -20.136 1.00 87.19 89 VAL A C 1
ATOM 735 O O . VAL A 1 89 ? 18.104 7.502 -21.204 1.00 87.19 89 VAL A O 1
ATOM 738 N N . LYS A 1 90 ? 19.066 9.173 -20.063 1.00 86.62 90 LYS A N 1
ATOM 739 C CA . LYS A 1 90 ? 19.092 10.153 -21.166 1.00 86.62 90 LYS A CA 1
ATOM 740 C C . LYS A 1 90 ? 19.651 9.613 -22.487 1.00 86.62 90 LYS A C 1
ATOM 742 O O . LYS A 1 90 ? 19.167 9.989 -23.549 1.00 86.62 90 LYS A O 1
ATOM 747 N N . ASN A 1 91 ? 20.660 8.745 -22.417 1.00 88.12 91 ASN A N 1
ATOM 748 C CA . ASN A 1 91 ? 21.358 8.215 -23.593 1.00 88.12 91 ASN A CA 1
ATOM 749 C C . ASN A 1 91 ? 20.859 6.827 -24.033 1.00 88.12 91 ASN A C 1
ATOM 751 O O . ASN A 1 91 ? 21.396 6.267 -24.986 1.00 88.12 91 ASN A O 1
ATOM 755 N N . LEU A 1 92 ? 19.871 6.248 -23.342 1.00 88.19 92 LEU A N 1
ATOM 756 C CA . LEU A 1 92 ? 19.288 4.968 -23.738 1.00 88.19 92 LEU A CA 1
ATOM 757 C C . LEU A 1 92 ? 18.267 5.159 -24.874 1.00 88.19 92 LEU A C 1
ATOM 759 O O . LEU A 1 92 ? 17.600 6.195 -24.945 1.00 88.19 92 LEU A O 1
ATOM 763 N N . PRO A 1 93 ? 18.118 4.172 -25.773 1.00 89.06 93 PRO A N 1
ATOM 764 C CA . PRO A 1 93 ? 17.091 4.215 -26.804 1.00 89.06 93 PRO A CA 1
ATOM 765 C C . PRO A 1 93 ? 15.702 4.156 -26.158 1.00 89.06 93 PRO A C 1
ATOM 767 O O . PRO A 1 93 ? 15.421 3.280 -25.342 1.00 89.06 93 PRO A O 1
ATOM 770 N N . HIS A 1 94 ? 14.828 5.086 -26.539 1.00 88.38 94 HIS A N 1
ATOM 771 C CA . HIS A 1 94 ? 13.449 5.134 -26.061 1.00 88.38 94 HIS A CA 1
ATOM 772 C C . HIS A 1 94 ? 12.516 4.587 -27.144 1.00 88.38 94 HIS A C 1
ATOM 774 O O . HIS A 1 94 ? 12.505 5.095 -28.264 1.00 88.38 94 HIS A O 1
ATOM 780 N N . SER A 1 95 ? 11.719 3.574 -26.802 1.00 89.06 95 SER A N 1
ATOM 781 C CA . SER A 1 95 ? 10.656 3.039 -27.658 1.00 89.06 95 SER A CA 1
ATOM 782 C C . SER A 1 95 ? 9.304 3.285 -26.999 1.00 89.06 95 SER A C 1
ATOM 784 O O . SER A 1 95 ? 9.136 3.011 -25.811 1.00 89.06 95 SER A O 1
ATOM 786 N N . LYS A 1 96 ? 8.346 3.824 -27.758 1.00 89.31 96 LYS A N 1
ATOM 787 C CA . LYS A 1 96 ? 6.970 4.019 -27.291 1.00 89.31 96 LYS A CA 1
ATOM 788 C C . LYS A 1 96 ? 6.133 2.806 -27.685 1.00 89.31 96 LYS A C 1
ATOM 790 O O . LYS A 1 96 ? 6.029 2.498 -28.869 1.00 89.31 96 LYS A O 1
ATOM 795 N N . VAL A 1 97 ? 5.519 2.157 -26.700 1.00 89.12 97 VAL A N 1
ATOM 796 C CA . VAL A 1 97 ? 4.563 1.063 -26.908 1.00 89.12 97 VAL A CA 1
ATOM 797 C C . VAL A 1 97 ? 3.174 1.572 -26.544 1.00 89.12 97 VAL A C 1
ATOM 799 O O . VAL A 1 97 ? 2.949 2.006 -25.416 1.00 89.12 97 VAL A O 1
ATOM 802 N N . LEU A 1 98 ? 2.256 1.556 -27.511 1.00 88.25 98 LEU A N 1
ATOM 803 C CA . LEU A 1 98 ? 0.865 1.948 -27.298 1.00 88.25 98 LEU A CA 1
ATOM 804 C C . LEU A 1 98 ? 0.053 0.722 -26.882 1.00 88.25 98 LEU A C 1
ATOM 806 O O . LEU A 1 98 ? -0.008 -0.258 -27.622 1.00 88.25 98 LEU A O 1
ATOM 810 N N . HIS A 1 99 ? -0.594 0.798 -25.722 1.00 87.00 99 HIS A N 1
ATOM 811 C CA . HIS A 1 99 ? -1.538 -0.217 -25.264 1.00 87.00 99 HIS A CA 1
ATOM 812 C C . HIS A 1 99 ? -2.954 0.235 -25.613 1.00 87.00 99 HIS A C 1
ATOM 814 O O . HIS A 1 99 ? -3.508 1.118 -24.963 1.00 87.00 99 HIS A O 1
ATOM 820 N N . THR A 1 100 ? -3.517 -0.333 -26.675 1.00 85.50 100 THR A N 1
ATOM 821 C CA . THR A 1 100 ? -4.906 -0.092 -27.078 1.00 85.50 100 THR A CA 1
ATOM 822 C C . THR A 1 100 ? -5.786 -1.269 -26.690 1.00 85.50 100 THR A C 1
ATOM 824 O O . THR A 1 100 ? -5.297 -2.387 -26.560 1.00 85.50 100 THR A O 1
ATOM 827 N N . ILE A 1 101 ? -7.085 -1.009 -26.546 1.00 84.94 101 ILE A N 1
ATOM 828 C CA . ILE A 1 101 ? -8.108 -2.048 -26.394 1.00 84.94 101 ILE A CA 1
ATOM 829 C C . ILE A 1 101 ? -8.084 -2.947 -27.644 1.00 84.94 101 ILE A C 1
ATOM 831 O O . ILE A 1 101 ? -7.783 -2.454 -28.736 1.00 84.94 101 ILE A O 1
ATOM 835 N N . ASP A 1 102 ? -8.380 -4.238 -27.500 1.00 85.38 102 ASP A N 1
ATOM 836 C CA . ASP A 1 102 ? -8.486 -5.164 -28.630 1.00 85.38 102 ASP A CA 1
ATOM 837 C C . ASP A 1 102 ? -9.529 -4.692 -29.653 1.00 85.38 102 ASP A C 1
ATOM 839 O O . ASP A 1 102 ? -10.564 -4.126 -29.307 1.00 85.38 102 ASP A O 1
ATOM 843 N N . GLU A 1 103 ? -9.288 -4.972 -30.936 1.00 80.81 103 GLU A N 1
ATOM 844 C CA . GLU A 1 103 ? -10.132 -4.509 -32.053 1.00 80.81 103 GLU A CA 1
ATOM 845 C C . GLU A 1 103 ? -11.611 -4.907 -31.910 1.00 80.81 103 GLU A C 1
ATOM 847 O O . GLU A 1 103 ? -12.499 -4.201 -32.380 1.00 80.81 103 GLU A O 1
ATOM 852 N N . ARG A 1 104 ? -11.886 -6.024 -31.228 1.00 81.44 104 ARG A N 1
ATOM 853 C CA . ARG A 1 104 ? -13.245 -6.540 -30.986 1.00 81.44 104 ARG A CA 1
ATOM 854 C C . ARG A 1 104 ? -14.046 -5.687 -30.005 1.00 81.44 104 ARG A C 1
ATOM 856 O O . ARG A 1 104 ? -15.269 -5.678 -30.070 1.00 81.44 104 ARG A O 1
ATOM 863 N N . GLU A 1 105 ? -13.354 -4.998 -29.109 1.00 82.81 105 GLU A N 1
ATOM 864 C CA . GLU A 1 105 ? -13.925 -4.171 -28.045 1.00 82.81 105 GLU A CA 1
ATOM 865 C C . GLU A 1 105 ? -13.888 -2.675 -28.410 1.00 82.81 105 GLU A C 1
ATOM 867 O O . GLU A 1 105 ? -14.430 -1.838 -27.695 1.00 82.81 105 GLU A O 1
ATOM 872 N N . GLN A 1 106 ? -13.304 -2.311 -29.560 1.00 84.38 106 GLN A N 1
ATOM 873 C CA . GLN A 1 106 ? -13.301 -0.942 -30.097 1.00 84.38 106 GLN A CA 1
ATOM 874 C C . GLN A 1 106 ? -14.631 -0.576 -30.781 1.00 84.38 106 GLN A C 1
ATOM 876 O O . GLN A 1 106 ? -14.656 0.093 -31.817 1.00 84.38 106 GLN A O 1
ATOM 881 N N . ILE A 1 107 ? -15.753 -1.009 -30.213 1.00 89.31 107 ILE A N 1
ATOM 882 C CA . ILE A 1 107 ? -17.103 -0.737 -30.708 1.00 89.31 107 ILE A CA 1
ATOM 883 C C . ILE A 1 107 ? -17.883 -0.085 -29.572 1.00 89.31 107 ILE A C 1
ATOM 885 O O . ILE A 1 107 ? -17.881 -0.570 -28.448 1.00 89.31 107 ILE A O 1
ATOM 889 N N . CYS A 1 108 ? -18.538 1.040 -29.843 1.00 86.06 108 CYS A N 1
ATOM 890 C CA . CYS A 1 108 ? -19.338 1.716 -28.832 1.00 86.06 108 CYS A CA 1
ATOM 891 C C . CYS A 1 108 ? -20.591 0.900 -28.487 1.00 86.06 108 CYS A C 1
ATOM 893 O O . CYS A 1 108 ? -21.442 0.700 -29.350 1.00 86.06 108 CYS A O 1
ATOM 895 N N . ASP A 1 109 ? -20.767 0.538 -27.217 1.00 86.19 109 ASP A N 1
ATOM 896 C CA . ASP A 1 109 ? -21.936 -0.230 -26.756 1.00 86.19 109 ASP A CA 1
ATOM 897 C C . ASP A 1 109 ? -23.281 0.487 -26.970 1.00 86.19 109 ASP A C 1
ATOM 899 O O . ASP A 1 109 ? -24.326 -0.153 -27.054 1.00 86.19 109 ASP A O 1
ATOM 903 N N . ASN A 1 110 ? -23.278 1.821 -27.070 1.00 86.19 110 ASN A N 1
ATOM 904 C CA . ASN A 1 110 ? -24.503 2.617 -27.166 1.00 86.19 110 ASN A CA 1
ATOM 905 C C . ASN A 1 110 ? -24.951 2.897 -28.612 1.00 86.19 110 ASN A C 1
ATOM 907 O O . ASN A 1 110 ? -26.143 3.025 -28.874 1.00 86.19 110 ASN A O 1
ATOM 911 N N . CYS A 1 111 ? -24.014 3.031 -29.556 1.00 89.19 111 CYS A N 1
ATOM 912 C CA . CYS A 1 111 ? -24.328 3.374 -30.951 1.00 89.19 111 CYS A CA 1
ATOM 913 C C . CYS A 1 111 ? -23.708 2.436 -31.996 1.00 89.19 111 CYS A C 1
ATOM 915 O O . CYS A 1 111 ? -23.964 2.609 -33.186 1.00 89.19 111 CYS A O 1
ATOM 917 N N . GLY A 1 112 ? -22.913 1.446 -31.582 1.00 85.50 112 GLY A N 1
ATOM 918 C CA . GLY A 1 112 ? -22.322 0.431 -32.457 1.00 85.50 112 GLY A CA 1
ATOM 919 C C . GLY A 1 112 ? -21.243 0.946 -33.413 1.00 85.50 112 GLY A C 1
ATOM 920 O O . GLY A 1 112 ? -20.811 0.204 -34.292 1.00 85.50 112 GLY A O 1
ATOM 921 N N . SER A 1 113 ? -20.811 2.204 -33.287 1.00 86.94 113 SER A N 1
ATOM 922 C CA . SER A 1 113 ? -19.758 2.763 -34.135 1.00 86.94 113 SER A CA 1
ATOM 923 C C . SER A 1 113 ? -18.364 2.346 -33.664 1.00 86.94 113 SER A C 1
ATOM 925 O O . SER A 1 113 ? -18.130 2.120 -32.475 1.00 86.94 113 SER A O 1
ATOM 927 N N . THR A 1 114 ? -17.419 2.269 -34.603 1.00 88.25 114 THR A N 1
ATOM 928 C CA . THR A 1 114 ? -16.008 2.011 -34.296 1.00 88.25 114 THR A CA 1
ATOM 929 C C . THR A 1 114 ? -15.412 3.187 -33.527 1.00 88.25 114 THR A C 1
ATOM 931 O O . THR A 1 114 ? -15.537 4.343 -33.941 1.00 88.25 114 THR A O 1
ATOM 934 N N . MET A 1 115 ? -14.758 2.898 -32.405 1.00 86.62 115 MET A N 1
ATOM 935 C CA . MET A 1 115 ? -14.093 3.907 -31.588 1.00 86.62 115 MET A CA 1
ATOM 936 C C . MET A 1 115 ? -12.881 4.495 -32.322 1.00 86.62 115 MET A C 1
ATOM 938 O O . MET A 1 115 ? -12.121 3.784 -32.976 1.00 86.62 115 MET A O 1
ATOM 942 N N . VAL A 1 116 ? -12.677 5.807 -32.187 1.00 84.31 116 VAL A N 1
ATOM 9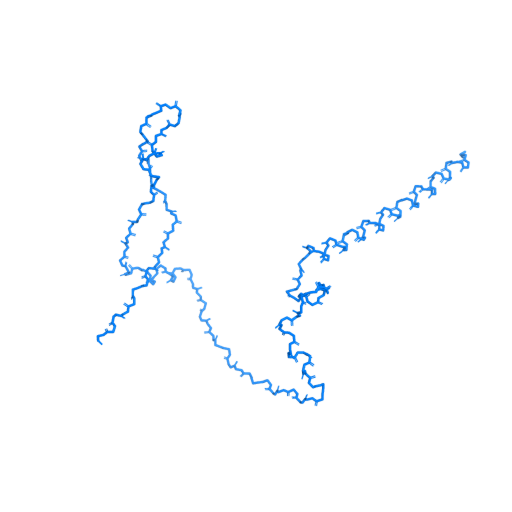43 C CA . VAL A 1 116 ? -11.536 6.527 -32.774 1.00 84.31 116 VAL A CA 1
ATOM 944 C C . VAL A 1 116 ? -10.585 6.956 -31.660 1.00 84.31 116 VAL A C 1
ATOM 946 O O . VAL A 1 116 ? -11.017 7.358 -30.582 1.00 84.31 116 VAL A O 1
ATOM 949 N N . LYS A 1 117 ? -9.275 6.885 -31.915 1.00 84.00 117 LYS A N 1
ATOM 950 C CA . LYS A 1 117 ? -8.247 7.317 -30.958 1.00 84.00 117 LYS A CA 1
ATOM 951 C C . LYS A 1 117 ? -8.308 8.836 -30.769 1.00 84.00 117 LYS A C 1
ATOM 953 O O . LYS A 1 117 ? -8.106 9.579 -31.725 1.00 84.00 117 LYS A O 1
ATOM 958 N N . VAL A 1 118 ? -8.568 9.280 -29.539 1.00 86.44 118 VAL A N 1
ATOM 959 C CA . VAL A 1 118 ? -8.684 10.711 -29.191 1.00 86.44 118 VAL A CA 1
ATOM 960 C C . VAL A 1 118 ? -7.370 11.282 -28.645 1.00 86.44 118 VAL A C 1
ATOM 962 O O . VAL A 1 118 ? -7.065 12.447 -28.886 1.00 86.44 118 VAL A O 1
ATOM 965 N N . GLY A 1 119 ? -6.564 10.476 -27.947 1.00 85.69 119 GLY A N 1
ATOM 966 C CA . GLY A 1 119 ? -5.298 10.917 -27.362 1.00 85.69 119 GLY A CA 1
ATOM 967 C C . GLY A 1 119 ? -4.462 9.770 -26.797 1.00 85.69 119 GLY A C 1
ATOM 968 O O . GLY A 1 119 ? -4.881 8.614 -26.819 1.00 85.69 119 GLY A O 1
ATOM 969 N N . GLU A 1 120 ? -3.275 10.112 -26.300 1.00 88.94 120 GLU A N 1
ATOM 970 C CA . GLU A 1 120 ? -2.336 9.192 -25.653 1.00 88.94 120 GLU A CA 1
ATOM 971 C C . GLU A 1 120 ? -2.082 9.661 -24.216 1.00 88.94 120 GLU A C 1
ATOM 973 O O . GLU A 1 120 ? -1.817 10.843 -23.986 1.00 88.94 120 GLU A O 1
ATOM 978 N N . GLU A 1 121 ? -2.137 8.741 -23.253 1.00 89.06 121 GLU A N 1
ATOM 979 C CA . GLU A 1 121 ? -1.796 9.006 -21.854 1.00 89.06 121 GLU A CA 1
ATOM 980 C C . GLU A 1 121 ? -0.485 8.305 -21.489 1.00 89.06 121 GLU A C 1
ATOM 982 O O . GLU A 1 121 ? -0.231 7.159 -21.871 1.00 89.06 121 GLU A O 1
ATOM 987 N N . PHE A 1 122 ? 0.371 9.002 -20.743 1.00 89.31 122 PHE A N 1
ATOM 988 C CA . PHE A 1 122 ? 1.608 8.421 -20.243 1.00 89.31 122 PHE A CA 1
ATOM 989 C C . PHE A 1 122 ? 1.327 7.556 -19.011 1.00 89.31 122 PHE A C 1
ATOM 991 O O . PHE A 1 122 ? 0.996 8.076 -17.950 1.00 89.31 122 PHE A O 1
ATOM 998 N N . VAL A 1 123 ? 1.520 6.242 -19.140 1.00 89.44 123 VAL A N 1
ATOM 999 C CA . VAL A 1 123 ? 1.345 5.301 -18.022 1.00 89.44 123 VAL A CA 1
ATOM 1000 C C . VAL A 1 123 ? 2.638 5.144 -17.219 1.00 89.44 123 VAL A C 1
ATOM 1002 O O . VAL A 1 123 ? 2.647 5.351 -16.007 1.00 89.44 123 VAL A O 1
ATOM 1005 N N . ARG A 1 124 ? 3.740 4.739 -17.872 1.00 88.12 124 ARG A N 1
ATOM 1006 C CA . ARG A 1 124 ? 5.037 4.477 -17.221 1.00 88.12 124 ARG A CA 1
ATOM 1007 C C . ARG A 1 124 ? 6.187 4.313 -18.218 1.00 88.12 124 ARG A C 1
ATOM 1009 O O . ARG A 1 124 ? 5.965 4.020 -19.388 1.00 88.12 124 ARG A O 1
ATOM 1016 N N . THR A 1 125 ? 7.418 4.418 -17.708 1.00 88.56 125 THR A N 1
ATOM 1017 C CA . THR A 1 125 ? 8.661 4.092 -18.432 1.00 88.56 125 THR A CA 1
ATOM 1018 C C . THR A 1 125 ? 9.353 2.894 -17.784 1.00 88.56 125 THR A C 1
ATOM 1020 O O . THR A 1 125 ? 9.639 2.912 -16.582 1.00 88.56 125 THR A O 1
ATOM 1023 N N . GLU A 1 126 ? 9.681 1.883 -18.587 1.00 86.81 126 GLU A N 1
ATOM 1024 C CA . GLU A 1 126 ? 10.377 0.663 -18.165 1.00 86.81 126 GLU A CA 1
ATOM 1025 C C . GLU A 1 126 ? 11.760 0.554 -18.821 1.00 86.81 126 GLU A C 1
ATOM 1027 O O . GLU A 1 126 ? 11.968 1.028 -19.936 1.00 86.81 126 GLU A O 1
ATOM 1032 N N . VAL A 1 127 ? 12.715 -0.066 -18.121 1.00 89.06 127 VAL A N 1
ATOM 1033 C CA . VAL A 1 127 ? 14.061 -0.340 -18.647 1.00 89.06 127 VAL A CA 1
ATOM 1034 C C . VAL A 1 127 ? 14.157 -1.831 -18.942 1.00 89.06 127 VAL A C 1
ATOM 1036 O O . VAL A 1 127 ? 14.019 -2.646 -18.032 1.00 89.06 127 VAL A O 1
ATOM 1039 N N . GLN A 1 128 ? 14.416 -2.186 -20.200 1.00 87.12 128 GLN A N 1
ATOM 1040 C CA . GLN A 1 128 ? 14.645 -3.570 -20.601 1.00 87.12 128 GLN A CA 1
ATOM 1041 C C . GLN A 1 128 ? 16.129 -3.918 -20.454 1.00 87.12 128 GLN A C 1
ATOM 1043 O O . GLN A 1 128 ? 16.991 -3.283 -21.061 1.00 87.12 128 GLN A O 1
ATOM 1048 N N . PHE A 1 129 ? 16.432 -4.939 -19.654 1.00 89.00 129 PHE A N 1
ATOM 1049 C CA . PHE A 1 129 ? 17.784 -5.477 -19.545 1.00 89.00 129 PHE A CA 1
ATOM 1050 C C . PHE A 1 129 ? 18.015 -6.529 -20.634 1.00 89.00 129 PHE A C 1
ATOM 1052 O O . PHE A 1 129 ? 17.311 -7.537 -20.679 1.00 89.00 129 PHE A O 1
ATOM 1059 N N . ILE A 1 130 ? 19.003 -6.299 -21.500 1.00 86.69 130 ILE A N 1
ATOM 1060 C CA . ILE A 1 130 ? 19.434 -7.259 -22.521 1.00 86.69 130 ILE A CA 1
ATOM 1061 C C . ILE A 1 130 ? 20.749 -7.879 -22.028 1.00 86.69 130 ILE A C 1
ATOM 1063 O O . ILE A 1 130 ? 21.749 -7.160 -21.943 1.00 86.69 130 ILE A O 1
ATOM 1067 N N . PRO A 1 131 ? 20.768 -9.173 -21.654 1.00 90.25 131 PRO A N 1
ATOM 1068 C CA . PRO A 1 131 ? 21.983 -9.821 -21.182 1.00 90.25 131 PRO A CA 1
ATOM 1069 C C . PRO A 1 131 ? 23.031 -9.891 -22.298 1.00 90.25 131 PRO A C 1
ATOM 1071 O O . PRO A 1 131 ? 22.703 -9.976 -23.482 1.00 90.25 131 PRO A O 1
ATOM 1074 N N . ALA A 1 132 ? 24.308 -9.875 -21.919 1.00 88.12 132 ALA A N 1
ATOM 1075 C CA . ALA A 1 132 ? 25.385 -10.126 -22.866 1.00 88.12 132 ALA A CA 1
ATOM 1076 C C . ALA A 1 132 ? 25.353 -11.596 -23.307 1.00 88.12 132 ALA A C 1
ATOM 1078 O O . ALA A 1 132 ? 25.300 -12.495 -22.467 1.00 88.12 132 ALA A O 1
ATOM 1079 N N . ASN A 1 133 ? 25.425 -11.844 -24.615 1.00 84.50 133 ASN A N 1
ATOM 1080 C CA . ASN A 1 133 ? 25.604 -13.199 -25.124 1.00 84.50 133 ASN A CA 1
ATOM 1081 C C . ASN A 1 133 ? 27.050 -13.639 -24.862 1.00 84.50 133 ASN A C 1
ATOM 1083 O O . ASN A 1 133 ? 27.991 -12.981 -25.315 1.00 84.50 133 ASN A O 1
ATOM 1087 N N . SER A 1 134 ? 27.230 -14.749 -24.148 1.00 76.00 134 SER A N 1
ATOM 1088 C CA . SER A 1 134 ? 28.513 -15.448 -24.086 1.00 76.00 134 SER A CA 1
ATOM 1089 C C . SER A 1 134 ? 28.859 -15.955 -25.488 1.00 76.00 134 SER A C 1
ATOM 1091 O O . SER A 1 134 ? 28.045 -16.651 -26.096 1.00 76.00 134 SER A O 1
ATOM 1093 N N . ARG A 1 135 ? 30.025 -15.570 -26.011 1.00 60.38 135 ARG A N 1
ATOM 1094 C CA . ARG A 1 135 ? 30.599 -16.191 -27.212 1.00 60.38 135 ARG A CA 1
ATOM 1095 C C . ARG A 1 135 ? 31.124 -17.584 -26.907 1.00 60.38 135 ARG A C 1
ATOM 1097 O O . ARG A 1 135 ? 31.605 -17.772 -25.768 1.00 60.38 135 ARG A O 1
#

Organism: NCBI:txid411459

InterPro domains:
  IPR024463 Transposase TnpC, homeodomain [PF13007] (22-97)

Foldseek 3Di:
DDVVVVVVVVVVVVVVVVVVVVVVVVVVVCCVVPNDDPPPPVVPPPPPDDVPPCPCVVPDDPPDDDDDDDPDPPPPDDDDDPCPVVVVCVPPDDDDDDDDDDQVPQADPPPRDGHDDPDDDDDDDDDDDDDDDDD

pLDDT: mean 82.13, std 11.51, range [52.28, 98.06]

Secondary structure (DSSP, 8-state):
--HHHHHHHHHHHHHHHHHHHHHHHHHHHHHHHHS---S-GGGS--TT---TT-HHHHS--TTSPPPP--------PPPP-TTHHHHHHTTSPP-----PPPTTT-B-TTT-PBP---------------PPPP-

Sequence (135 aa):
MSATEQEYKNHIKELEQQVRLLKEQVDFLTRKLYGTKSEKTSTLEIEGQVSLFNEIETCADPDAHEPELVEIEKHLRKRKYTGQREELVKNLPHSKVLHTIDEREQICDNCGSTMVKVGEEFVRTEVQFIPANSR

Radius of gyration: 33.09 Å; chains: 1; bounding box: 72×40×80 Å